Protein AF-A0A0Q7Q489-F1 (afdb_monomer_lite)

Structure (mmCIF, N/CA/C/O backbone):
data_AF-A0A0Q7Q489-F1
#
_entry.id   AF-A0A0Q7Q489-F1
#
loop_
_atom_site.group_PDB
_atom_site.id
_atom_site.type_symbol
_atom_site.label_atom_id
_atom_site.label_alt_id
_atom_site.label_comp_id
_atom_site.label_asym_id
_atom_site.label_entity_id
_atom_site.label_seq_id
_atom_site.pdbx_PDB_ins_code
_atom_site.Cartn_x
_atom_site.Cartn_y
_atom_site.Cartn_z
_atom_site.occupancy
_atom_site.B_iso_or_equiv
_atom_site.auth_seq_id
_atom_site.auth_comp_id
_atom_site.auth_asym_id
_atom_site.auth_atom_id
_atom_site.pdbx_PDB_model_num
ATOM 1 N N . MET A 1 1 ? 14.080 11.319 -19.106 1.00 48.31 1 MET A N 1
ATOM 2 C CA . MET A 1 1 ? 13.381 10.105 -19.575 1.00 48.31 1 MET A CA 1
ATOM 3 C C . MET A 1 1 ? 13.525 9.099 -18.453 1.00 48.31 1 MET A C 1
ATOM 5 O O . MET A 1 1 ? 14.651 8.687 -18.205 1.00 48.31 1 MET A O 1
ATOM 9 N N . SER A 1 2 ? 12.472 8.839 -17.677 1.00 61.06 2 SER A N 1
ATOM 10 C CA . SER A 1 2 ? 12.593 7.900 -16.563 1.00 61.06 2 SER A CA 1
ATOM 11 C C . SER A 1 2 ? 12.499 6.468 -17.054 1.00 61.06 2 SER A C 1
ATOM 13 O O . SER A 1 2 ? 11.741 6.135 -17.967 1.00 61.06 2 SER A O 1
ATOM 15 N N . TYR A 1 3 ? 13.355 5.634 -16.481 1.00 70.06 3 TYR A N 1
ATOM 16 C CA . TYR A 1 3 ? 13.352 4.205 -16.715 1.00 70.06 3 TYR A CA 1
ATOM 17 C C . TYR A 1 3 ? 12.172 3.592 -15.964 1.00 70.06 3 TYR A C 1
ATOM 19 O O . TYR A 1 3 ? 12.056 3.739 -14.748 1.00 70.06 3 TYR A O 1
ATOM 27 N N . ILE A 1 4 ? 11.310 2.886 -16.689 1.00 73.38 4 ILE A N 1
ATOM 28 C CA . ILE A 1 4 ? 10.275 2.046 -16.094 1.00 73.38 4 ILE A CA 1
ATOM 29 C C . ILE A 1 4 ? 10.663 0.596 -16.385 1.00 73.38 4 ILE A C 1
ATOM 31 O O . ILE A 1 4 ? 10.845 0.268 -17.560 1.00 73.38 4 ILE A O 1
ATOM 35 N N . PRO A 1 5 ? 10.763 -0.283 -15.369 1.00 83.44 5 PRO A N 1
ATOM 36 C CA . PRO A 1 5 ? 11.055 -1.690 -15.608 1.00 83.44 5 PRO A CA 1
ATOM 37 C C . PRO A 1 5 ? 10.024 -2.305 -16.565 1.00 83.44 5 PRO A C 1
ATOM 39 O O . PRO A 1 5 ? 8.817 -2.233 -16.312 1.00 83.44 5 PRO A O 1
ATOM 42 N N . GLU A 1 6 ? 10.505 -2.920 -17.649 1.00 84.69 6 GLU A N 1
ATOM 43 C CA . GLU A 1 6 ? 9.688 -3.452 -18.755 1.00 84.69 6 GLU A CA 1
ATOM 44 C C . GLU A 1 6 ? 8.563 -4.370 -18.259 1.00 84.69 6 GLU A C 1
ATOM 46 O O . GLU A 1 6 ? 7.418 -4.277 -18.698 1.00 84.69 6 GLU A O 1
ATOM 51 N N . HIS A 1 7 ? 8.873 -5.214 -17.276 1.00 90.94 7 HIS A N 1
ATOM 52 C CA . HIS A 1 7 ? 7.932 -6.171 -16.708 1.00 90.94 7 HIS A CA 1
ATOM 53 C C . HIS A 1 7 ? 6.992 -5.583 -15.643 1.00 90.94 7 HIS A C 1
ATOM 55 O O . HIS A 1 7 ? 5.954 -6.182 -15.379 1.00 90.94 7 HIS A O 1
ATOM 61 N N . LEU A 1 8 ? 7.305 -4.423 -15.053 1.00 91.94 8 LEU A N 1
ATOM 62 C CA . LEU A 1 8 ? 6.451 -3.767 -14.054 1.00 91.94 8 LEU A CA 1
ATOM 63 C C . LEU A 1 8 ? 5.342 -2.940 -14.713 1.00 91.94 8 LEU A C 1
ATOM 65 O O . LEU A 1 8 ? 4.193 -2.963 -14.270 1.00 91.94 8 LEU A O 1
ATOM 69 N N . ALA A 1 9 ? 5.685 -2.214 -15.780 1.00 90.75 9 ALA A N 1
ATOM 70 C CA . ALA A 1 9 ? 4.777 -1.309 -16.477 1.00 90.75 9 ALA A CA 1
ATOM 71 C C . ALA A 1 9 ? 3.410 -1.919 -16.851 1.00 90.75 9 ALA A C 1
ATOM 73 O O . ALA A 1 9 ? 2.402 -1.258 -16.587 1.00 90.75 9 ALA A O 1
ATOM 74 N N . PRO A 1 10 ? 3.332 -3.138 -17.429 1.00 95.19 10 PRO A N 1
ATOM 75 C CA . PRO A 1 10 ? 2.053 -3.743 -17.790 1.00 95.19 10 PRO A CA 1
ATOM 76 C C . PRO A 1 10 ? 1.298 -4.337 -16.593 1.00 95.19 10 PRO A C 1
ATOM 78 O O . PRO A 1 10 ? 0.091 -4.539 -16.695 1.00 95.19 10 PRO A O 1
ATOM 81 N N . LEU A 1 11 ? 1.969 -4.622 -15.469 1.00 97.19 11 LEU A N 1
ATOM 82 C CA . LEU A 1 11 ? 1.330 -5.242 -14.306 1.00 97.19 11 LEU A CA 1
ATOM 83 C C . LEU A 1 11 ? 0.435 -4.255 -13.558 1.00 97.19 11 LEU A C 1
ATOM 85 O O . LEU A 1 11 ? -0.701 -4.601 -13.261 1.00 97.19 11 LEU A O 1
ATOM 89 N N . VAL A 1 12 ? 0.910 -3.032 -13.296 1.00 97.25 12 VAL A N 1
ATOM 90 C CA . VAL A 1 12 ? 0.173 -2.035 -12.491 1.00 97.25 12 VAL A CA 1
ATOM 91 C C . VAL A 1 12 ? -1.253 -1.757 -13.000 1.00 97.25 12 VAL A C 1
ATOM 93 O O . VAL A 1 12 ? -2.182 -1.885 -12.206 1.00 97.25 12 VAL A O 1
ATOM 96 N N . PRO A 1 13 ? -1.489 -1.428 -14.288 1.00 97.12 13 PRO A N 1
ATOM 97 C CA . PRO A 1 13 ? -2.848 -1.190 -14.783 1.00 97.12 13 PRO A CA 1
ATOM 98 C C . PRO A 1 13 ? -3.710 -2.462 -14.862 1.00 97.12 13 PRO A C 1
ATOM 100 O O . PRO A 1 13 ? -4.920 -2.356 -15.029 1.00 97.12 13 PRO A O 1
ATOM 103 N N . ALA A 1 14 ? -3.111 -3.655 -14.763 1.00 97.44 14 ALA A N 1
ATOM 104 C CA . ALA A 1 14 ? -3.823 -4.931 -14.778 1.00 97.44 14 ALA A CA 1
ATOM 105 C C . ALA A 1 14 ? -4.244 -5.408 -13.375 1.00 97.44 14 ALA A C 1
ATOM 107 O O . ALA A 1 14 ? -4.902 -6.444 -13.253 1.00 97.44 14 ALA A O 1
ATOM 108 N N . ILE A 1 15 ? -3.870 -4.688 -12.310 1.00 98.12 15 ILE A N 1
ATOM 109 C CA . ILE A 1 15 ? -4.230 -5.066 -10.942 1.00 98.12 15 ILE A CA 1
ATOM 110 C C . ILE A 1 15 ? -5.740 -4.911 -10.753 1.00 98.12 15 ILE A C 1
ATOM 112 O O . ILE A 1 15 ? -6.305 -3.834 -10.919 1.00 98.12 15 ILE A O 1
ATOM 116 N N . THR A 1 16 ? -6.383 -5.998 -10.335 1.00 97.50 16 THR A N 1
ATOM 117 C CA . THR A 1 16 ? -7.716 -5.977 -9.728 1.00 97.50 16 THR A CA 1
ATOM 118 C C . THR A 1 16 ? -7.571 -6.396 -8.275 1.00 97.50 16 THR A C 1
ATOM 120 O O . THR A 1 16 ? -6.925 -7.402 -7.981 1.00 97.50 16 THR A O 1
ATOM 123 N N . TYR A 1 17 ? -8.161 -5.628 -7.366 1.00 97.31 17 TYR A N 1
ATOM 124 C CA . TYR A 1 17 ? -8.123 -5.916 -5.937 1.00 97.31 17 TYR A CA 1
ATOM 125 C C . TYR A 1 17 ? -9.447 -5.523 -5.268 1.00 97.31 17 TYR A C 1
ATOM 127 O O . TYR A 1 17 ? -10.475 -5.412 -5.938 1.00 97.31 17 TYR A O 1
ATOM 135 N N . LYS A 1 18 ? -9.442 -5.366 -3.941 1.00 96.31 18 LYS A N 1
ATOM 136 C CA . LYS A 1 18 ? -10.610 -4.999 -3.139 1.00 96.31 18 LYS A CA 1
ATOM 137 C C . LYS A 1 18 ? -11.302 -3.727 -3.671 1.00 96.31 18 LYS A C 1
ATOM 139 O O . LYS A 1 18 ? -10.631 -2.830 -4.185 1.00 96.31 18 LYS A O 1
ATOM 144 N N . PRO A 1 19 ? -12.634 -3.611 -3.520 1.00 96.25 19 PRO A N 1
ATOM 145 C CA . PRO A 1 19 ? -13.364 -2.403 -3.893 1.00 96.25 19 PRO A CA 1
ATOM 146 C C . PRO A 1 19 ? -12.780 -1.139 -3.248 1.00 96.25 19 PRO A C 1
ATOM 148 O O . PRO A 1 19 ? -12.409 -1.153 -2.077 1.00 96.25 19 PRO A O 1
ATOM 151 N N . GLY A 1 20 ? -12.721 -0.046 -4.012 1.00 95.31 20 GLY A N 1
ATOM 152 C CA . GLY A 1 20 ? -12.203 1.247 -3.547 1.00 95.31 20 GLY A CA 1
ATOM 153 C C . GLY A 1 20 ? -10.679 1.392 -3.605 1.00 95.31 20 GLY A C 1
ATOM 154 O O . GLY A 1 20 ? -10.181 2.502 -3.447 1.00 95.31 20 GLY A O 1
ATOM 155 N N . TRP A 1 21 ? -9.940 0.313 -3.878 1.00 98.00 21 TRP A N 1
ATOM 156 C CA . TRP A 1 21 ? -8.486 0.365 -4.006 1.00 98.00 21 TRP A CA 1
ATOM 157 C C . TRP A 1 21 ? -8.078 0.641 -5.447 1.00 98.00 21 TRP A C 1
ATOM 159 O O . TRP A 1 21 ? -8.576 0.007 -6.379 1.00 98.00 21 TRP A O 1
ATOM 169 N N . THR A 1 22 ? -7.156 1.582 -5.637 1.00 98.25 22 THR A N 1
ATOM 170 C CA . THR A 1 22 ? -6.626 1.929 -6.961 1.00 98.25 22 THR A CA 1
ATOM 171 C C . THR A 1 22 ? -5.103 1.920 -6.963 1.00 98.25 22 THR A C 1
ATOM 173 O O . THR A 1 22 ? -4.466 2.139 -5.933 1.00 98.25 22 THR A O 1
ATOM 176 N N . PHE A 1 23 ? -4.525 1.640 -8.132 1.00 98.44 23 PHE A N 1
ATOM 177 C CA . PHE A 1 23 ? -3.090 1.447 -8.314 1.00 98.44 23 PHE A CA 1
ATOM 178 C C . PHE A 1 23 ? -2.589 2.367 -9.418 1.00 98.44 23 PHE A C 1
ATOM 180 O O . PHE A 1 23 ? -3.193 2.462 -10.488 1.00 98.44 23 PHE A O 1
ATOM 187 N N . GLY A 1 24 ? -1.478 3.042 -9.158 1.00 97.12 24 GLY A N 1
ATOM 188 C CA . GLY A 1 24 ? -0.896 4.012 -10.067 1.00 97.12 24 GLY A CA 1
ATOM 189 C C . GLY A 1 24 ? 0.621 3.969 -10.055 1.00 97.12 24 GLY A C 1
ATOM 190 O O . GLY A 1 24 ? 1.253 3.324 -9.222 1.00 97.12 24 GLY A O 1
ATOM 191 N N . ARG A 1 25 ? 1.207 4.677 -11.015 1.00 95.25 25 ARG A N 1
ATOM 192 C CA . ARG A 1 25 ? 2.633 4.987 -11.022 1.00 95.25 25 ARG A CA 1
ATOM 193 C C . ARG A 1 25 ? 2.784 6.491 -11.004 1.00 95.25 25 ARG A C 1
ATOM 195 O O . ARG A 1 25 ? 2.043 7.183 -11.702 1.00 95.25 25 ARG A O 1
ATOM 202 N N . ARG A 1 26 ? 3.763 6.963 -10.253 1.00 93.25 26 ARG A N 1
ATOM 203 C CA . ARG A 1 26 ? 4.127 8.373 -10.163 1.00 93.25 26 ARG A CA 1
ATOM 204 C C . ARG A 1 26 ? 5.635 8.465 -10.229 1.00 93.25 26 ARG A C 1
ATOM 206 O O . ARG A 1 26 ? 6.314 7.648 -9.627 1.00 93.25 26 ARG A O 1
ATOM 213 N N . ASP A 1 27 ? 6.152 9.399 -10.999 1.00 92.50 27 ASP A N 1
ATOM 214 C CA . ASP A 1 27 ? 7.587 9.588 -11.146 1.00 92.50 27 ASP A CA 1
ATOM 215 C C . ASP A 1 27 ? 7.900 11.029 -10.786 1.00 92.50 27 ASP A C 1
ATOM 217 O O . ASP A 1 27 ? 7.623 11.949 -11.555 1.00 92.50 27 ASP A O 1
ATOM 221 N N . GLU A 1 28 ? 8.360 11.206 -9.555 1.00 88.69 28 GLU A N 1
ATOM 222 C CA . GLU A 1 28 ? 8.576 12.510 -8.948 1.00 88.69 28 GLU A CA 1
ATOM 223 C C . GLU A 1 28 ? 9.898 12.495 -8.196 1.00 88.69 28 GLU A C 1
ATOM 225 O O . GLU A 1 28 ? 10.233 11.533 -7.502 1.00 88.69 28 GLU A O 1
ATOM 230 N N . VAL A 1 29 ? 10.652 13.571 -8.380 1.00 88.75 29 VAL A N 1
ATOM 231 C CA . VAL A 1 29 ? 11.932 13.808 -7.726 1.00 88.75 29 VAL A CA 1
ATOM 232 C C . VAL A 1 29 ? 11.794 15.117 -6.966 1.00 88.75 29 VAL A C 1
ATOM 234 O O . VAL A 1 29 ? 11.423 16.139 -7.546 1.00 88.75 29 VAL A O 1
ATOM 237 N N . GLU A 1 30 ? 12.063 15.060 -5.672 1.00 87.00 30 GLU A N 1
ATOM 238 C CA . GLU A 1 30 ? 12.040 16.194 -4.762 1.00 87.00 30 GLU A CA 1
ATOM 239 C C . GLU A 1 30 ? 13.200 17.164 -5.062 1.00 87.00 30 GLU A C 1
ATOM 241 O O . GLU A 1 30 ? 14.195 16.782 -5.690 1.00 87.00 30 GLU A O 1
ATOM 246 N N . PRO A 1 31 ? 13.132 18.430 -4.604 1.00 91.69 31 PRO A N 1
ATOM 247 C CA . PRO A 1 31 ? 14.193 19.414 -4.839 1.00 91.69 31 PRO A CA 1
ATOM 248 C C . PRO A 1 31 ? 15.576 19.008 -4.311 1.00 91.69 31 PRO A C 1
ATOM 250 O O . PRO A 1 31 ? 16.587 19.499 -4.811 1.00 91.69 31 PRO A O 1
ATOM 253 N N . ASP A 1 32 ? 15.632 18.130 -3.307 1.00 89.81 32 ASP A N 1
ATOM 254 C CA . ASP A 1 32 ? 16.877 17.592 -2.747 1.00 89.81 32 ASP A CA 1
ATOM 255 C C . ASP A 1 32 ? 17.445 16.398 -3.543 1.00 89.81 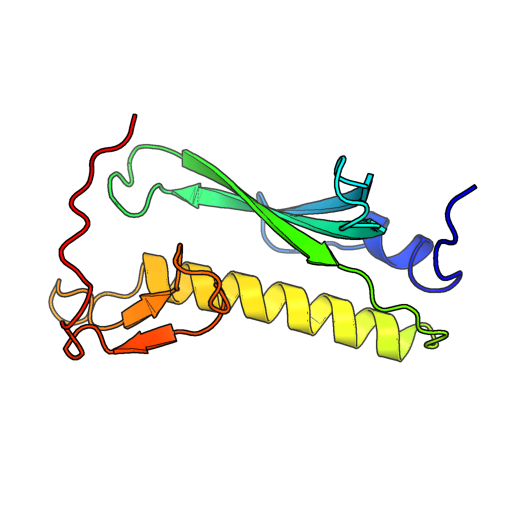32 ASP A C 1
ATOM 257 O O . ASP A 1 32 ? 18.503 15.868 -3.202 1.00 89.81 32 ASP A O 1
ATOM 261 N N . GLY A 1 33 ? 16.769 15.995 -4.623 1.00 85.81 33 GLY A N 1
ATOM 262 C CA . GLY A 1 33 ? 17.150 14.881 -5.484 1.00 85.81 33 GLY A CA 1
ATOM 263 C C . GLY A 1 33 ? 16.662 13.513 -5.006 1.00 85.81 33 GLY A C 1
ATOM 264 O O . GLY A 1 33 ? 16.943 12.516 -5.674 1.00 85.81 33 GLY A O 1
ATOM 265 N N . SER A 1 34 ? 15.940 13.436 -3.885 1.00 84.50 34 SER A N 1
ATOM 266 C CA . SER A 1 34 ? 15.288 12.202 -3.440 1.00 84.50 34 SER A CA 1
ATOM 267 C C . SER A 1 34 ? 14.037 11.897 -4.277 1.00 84.50 34 SER A C 1
ATOM 269 O O . SER A 1 34 ? 13.435 12.788 -4.867 1.00 84.50 34 SER A O 1
ATOM 271 N N . GLY A 1 35 ? 13.652 10.622 -4.383 1.00 87.44 35 GLY A N 1
ATOM 272 C CA . GLY A 1 35 ? 12.469 10.191 -5.138 1.00 87.44 35 GLY A CA 1
ATOM 273 C C . GLY A 1 35 ? 12.788 9.272 -6.319 1.00 87.44 35 GLY A C 1
ATOM 274 O O . GLY A 1 35 ? 13.768 8.527 -6.301 1.00 87.44 35 GLY A O 1
ATOM 275 N N . GLY A 1 36 ? 11.914 9.289 -7.324 1.00 92.00 36 GLY A N 1
ATOM 276 C CA . GLY A 1 36 ? 11.959 8.440 -8.511 1.00 92.00 36 GLY A CA 1
ATOM 277 C C . GLY A 1 36 ? 10.603 7.815 -8.840 1.00 92.00 36 GLY A C 1
ATOM 278 O O . GLY A 1 36 ? 9.543 8.299 -8.432 1.00 92.00 36 GLY A O 1
ATOM 279 N N . LEU A 1 37 ? 10.637 6.699 -9.570 1.00 94.44 37 LEU A N 1
ATOM 280 C CA . LEU A 1 37 ? 9.434 5.948 -9.909 1.00 94.44 37 LEU A CA 1
ATOM 281 C C . LEU A 1 37 ? 8.840 5.308 -8.649 1.00 94.44 37 LEU A C 1
ATOM 283 O O . LEU A 1 37 ? 9.502 4.538 -7.963 1.00 94.44 37 LEU A O 1
ATOM 287 N N . ASN A 1 38 ? 7.569 5.576 -8.390 1.00 96.00 38 ASN A N 1
ATOM 288 C CA . ASN A 1 38 ? 6.792 5.050 -7.281 1.00 96.00 38 ASN A CA 1
ATOM 289 C C . ASN A 1 38 ? 5.643 4.168 -7.782 1.00 96.00 38 ASN A C 1
ATOM 291 O O . ASN A 1 38 ? 5.035 4.440 -8.824 1.00 96.00 38 ASN A O 1
ATOM 295 N N . LEU A 1 39 ? 5.327 3.131 -7.006 1.00 97.44 39 LEU A N 1
ATOM 296 C CA . LEU A 1 39 ? 4.020 2.481 -6.997 1.00 97.44 39 LEU A CA 1
ATOM 297 C C . LEU A 1 39 ? 3.138 3.227 -5.993 1.00 97.44 39 LEU A C 1
ATOM 299 O O . LEU A 1 39 ? 3.431 3.216 -4.798 1.00 97.44 39 LEU A O 1
ATOM 303 N N . ASP A 1 40 ? 2.052 3.819 -6.476 1.00 97.56 40 ASP A N 1
ATOM 304 C CA . ASP A 1 40 ? 1.028 4.420 -5.626 1.00 97.56 40 ASP A CA 1
ATOM 305 C C . ASP A 1 40 ? -0.104 3.400 -5.428 1.00 97.56 40 ASP A C 1
ATOM 307 O O . ASP A 1 40 ? -0.709 2.935 -6.399 1.00 97.56 40 ASP A O 1
ATOM 311 N N . ILE A 1 41 ? -0.403 3.067 -4.173 1.00 98.38 41 ILE A N 1
ATOM 312 C CA . ILE A 1 41 ? -1.573 2.287 -3.758 1.00 98.38 41 ILE A CA 1
ATOM 313 C C . ILE A 1 41 ? -2.491 3.234 -2.993 1.00 98.38 41 ILE A C 1
ATOM 315 O O . ILE A 1 41 ? -2.090 3.805 -1.981 1.00 98.38 41 ILE A O 1
ATOM 319 N N . VAL A 1 42 ? -3.713 3.433 -3.479 1.00 98.12 42 VAL A N 1
ATOM 320 C CA . VAL A 1 42 ? -4.694 4.306 -2.827 1.00 98.12 42 VAL A CA 1
ATOM 321 C C . VAL A 1 42 ? -5.836 3.462 -2.291 1.00 98.12 42 VAL A C 1
ATOM 323 O O . VA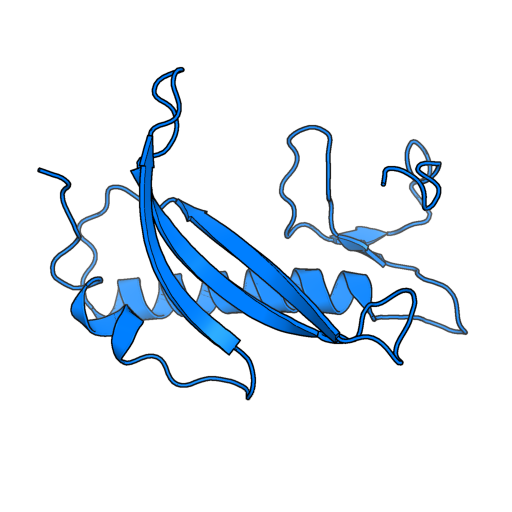L A 1 42 ? -6.560 2.863 -3.088 1.00 98.12 42 VAL A O 1
ATOM 326 N N . SER A 1 43 ? -6.006 3.436 -0.970 1.00 96.69 43 SER A N 1
ATOM 327 C CA . SER A 1 43 ? -7.155 2.830 -0.297 1.00 96.69 43 SER A CA 1
ATOM 328 C C . SER A 1 43 ? -8.281 3.862 -0.159 1.00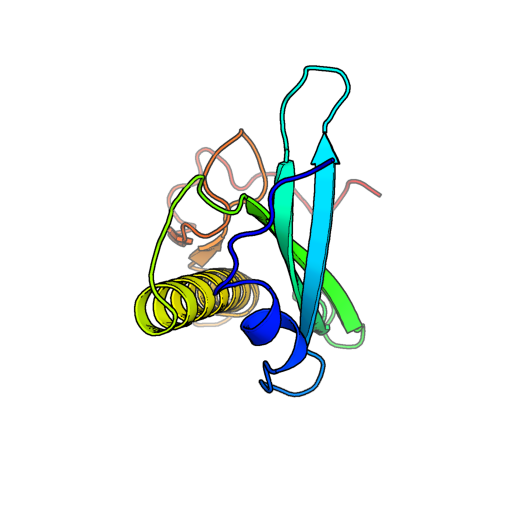 96.69 43 SER A C 1
ATOM 330 O O . SER A 1 43 ? -8.034 5.052 0.040 1.00 96.69 43 SER A O 1
ATOM 332 N N . ASP A 1 44 ? -9.531 3.419 -0.292 1.00 96.12 44 ASP A N 1
ATOM 333 C CA . ASP A 1 44 ? -10.718 4.178 0.116 1.00 96.12 44 ASP A CA 1
ATOM 334 C C . ASP A 1 44 ? -11.362 3.432 1.287 1.00 96.12 44 ASP A C 1
ATOM 336 O O . ASP A 1 44 ? -11.946 2.353 1.121 1.00 96.12 44 ASP A O 1
ATOM 340 N N . THR A 1 45 ? -11.204 3.984 2.483 1.00 93.56 45 THR A N 1
ATOM 341 C CA . THR A 1 45 ? -11.481 3.316 3.758 1.00 93.56 45 THR A CA 1
ATOM 342 C C . THR A 1 45 ? -12.245 4.262 4.695 1.00 93.56 45 THR A C 1
ATOM 344 O O . THR A 1 45 ? -12.177 5.483 4.514 1.00 93.56 45 THR A O 1
ATOM 347 N N . PRO A 1 46 ? -13.041 3.759 5.659 1.00 94.94 46 PRO A N 1
ATOM 348 C CA . PRO A 1 46 ? -13.577 4.606 6.722 1.00 94.94 46 PRO A CA 1
ATOM 349 C C . PRO A 1 46 ? -12.458 5.331 7.480 1.00 94.94 46 PRO A C 1
ATOM 351 O O . PRO A 1 46 ? -11.350 4.829 7.590 1.00 94.94 46 PRO A O 1
ATOM 354 N N . ASP A 1 47 ? -12.731 6.501 8.036 1.00 92.25 47 ASP A N 1
ATOM 355 C CA . ASP A 1 47 ? -11.797 7.153 8.952 1.00 92.25 47 ASP A CA 1
ATOM 356 C C . ASP A 1 47 ? -11.778 6.378 10.286 1.00 92.25 47 ASP A C 1
ATOM 358 O O . ASP A 1 47 ? -12.828 6.156 10.896 1.00 92.25 47 ASP A O 1
ATOM 362 N N . SER A 1 48 ? -10.596 5.940 10.740 1.00 90.69 48 SER A N 1
ATOM 363 C CA . SER A 1 48 ? -10.432 5.120 11.954 1.00 90.69 48 SER A CA 1
ATOM 364 C C . SER A 1 48 ? -10.814 5.855 13.250 1.00 90.69 48 SER A C 1
ATOM 366 O O . SER A 1 48 ? -10.998 5.210 14.289 1.00 90.69 48 SER A O 1
ATOM 368 N N . PHE A 1 49 ? -10.984 7.183 13.189 1.00 87.38 49 PHE A N 1
ATOM 369 C CA . PHE A 1 49 ? -11.506 8.024 14.269 1.00 87.38 49 PHE A CA 1
ATOM 370 C C . PHE A 1 49 ? -12.977 8.421 14.074 1.00 87.38 49 PHE A C 1
ATOM 372 O O . PHE A 1 49 ? -13.645 8.770 15.048 1.00 87.38 49 PHE A O 1
ATOM 379 N N . ASN A 1 50 ? -13.496 8.373 12.843 1.00 91.69 50 ASN A N 1
ATOM 380 C CA . ASN A 1 50 ? -14.881 8.716 12.518 1.00 91.69 50 ASN A CA 1
ATOM 381 C C . ASN A 1 50 ? -15.431 7.847 11.373 1.00 91.69 50 ASN A C 1
ATOM 383 O O . ASN A 1 50 ? -15.390 8.226 10.204 1.00 91.69 50 ASN A O 1
ATOM 387 N N . PHE A 1 51 ? -16.025 6.706 11.721 1.00 91.88 51 PHE A N 1
ATOM 388 C CA . PHE A 1 51 ? -16.496 5.709 10.752 1.00 91.88 51 PHE A CA 1
ATOM 389 C C . PHE A 1 51 ? -17.601 6.188 9.794 1.00 91.88 51 PHE A C 1
ATOM 391 O O . PHE A 1 51 ? -17.812 5.549 8.763 1.00 91.88 51 PHE A O 1
ATOM 398 N N . ASP A 1 52 ? -18.271 7.309 10.084 1.00 95.44 52 ASP A N 1
ATOM 399 C CA . ASP A 1 52 ? -19.266 7.908 9.182 1.00 95.44 52 ASP A CA 1
ATOM 400 C C . ASP A 1 52 ? -18.617 8.664 8.009 1.00 95.44 52 ASP A C 1
ATOM 402 O O . ASP A 1 52 ? -19.278 9.020 7.029 1.00 95.44 52 ASP A O 1
ATOM 406 N N . ARG A 1 53 ? -17.305 8.907 8.081 1.00 95.06 53 ARG A N 1
ATOM 407 C CA . ARG A 1 53 ? -16.513 9.555 7.038 1.00 95.06 53 ARG A CA 1
ATOM 408 C C . ARG A 1 53 ? -15.671 8.521 6.294 1.00 95.06 53 ARG A C 1
ATOM 410 O O . ARG A 1 53 ? -15.067 7.645 6.900 1.00 95.06 53 ARG A O 1
ATOM 417 N N . ARG A 1 54 ? -15.568 8.670 4.970 1.00 95.31 54 ARG A N 1
ATOM 418 C CA . ARG A 1 54 ? -14.577 7.959 4.146 1.00 95.31 54 ARG A CA 1
ATOM 419 C C . ARG A 1 54 ? -13.396 8.860 3.822 1.00 95.31 54 ARG A C 1
ATOM 421 O O . ARG A 1 54 ? -13.574 10.054 3.562 1.00 95.31 54 ARG A O 1
ATOM 428 N N . ILE A 1 55 ? -12.207 8.278 3.806 1.00 95.56 55 ILE A N 1
ATOM 429 C CA . ILE A 1 55 ? -10.958 8.939 3.445 1.00 95.56 55 ILE A CA 1
ATOM 430 C C . ILE A 1 55 ? -10.239 8.135 2.366 1.00 95.56 55 ILE A C 1
ATOM 432 O O . ILE A 1 55 ? -10.387 6.918 2.266 1.00 95.56 55 ILE A O 1
ATOM 436 N N . ARG A 1 56 ? -9.451 8.841 1.551 1.00 96.31 56 ARG A N 1
ATOM 437 C CA . ARG A 1 56 ? -8.523 8.222 0.607 1.00 96.31 56 ARG A CA 1
ATOM 438 C C . ARG A 1 56 ? -7.107 8.386 1.126 1.00 96.31 56 ARG A C 1
ATOM 440 O O . ARG A 1 56 ? -6.654 9.521 1.271 1.00 96.31 56 ARG A O 1
ATOM 447 N N . VAL A 1 57 ? -6.425 7.274 1.368 1.00 95.19 57 VAL A N 1
ATOM 448 C CA . VAL A 1 57 ? -5.042 7.261 1.853 1.00 95.19 57 VAL A CA 1
ATOM 449 C C . VAL A 1 57 ? -4.149 6.774 0.724 1.00 95.19 57 VAL A C 1
ATOM 451 O O . VAL A 1 57 ? -4.428 5.756 0.096 1.00 95.19 57 VAL A O 1
ATOM 454 N N . ARG A 1 58 ? -3.100 7.539 0.409 1.00 96.25 58 ARG A N 1
ATOM 455 C CA . ARG A 1 58 ? -2.120 7.179 -0.619 1.00 96.25 58 ARG A CA 1
ATOM 456 C C . ARG A 1 58 ? -0.861 6.647 0.046 1.00 96.25 58 ARG A C 1
ATOM 458 O O . ARG A 1 58 ? -0.172 7.385 0.742 1.00 96.25 58 ARG A O 1
ATOM 465 N N . HIS A 1 59 ? -0.513 5.418 -0.291 1.00 96.12 59 HIS A N 1
ATOM 466 C CA . HIS A 1 59 ? 0.738 4.770 0.065 1.00 96.12 59 HIS A CA 1
ATOM 467 C C . HIS A 1 59 ? 1.651 4.765 -1.159 1.00 96.12 59 HIS A C 1
ATOM 469 O O . HIS A 1 59 ? 1.301 4.195 -2.191 1.00 96.12 59 HIS A O 1
ATOM 475 N N . SER A 1 60 ? 2.790 5.452 -1.070 1.00 95.06 60 SER A N 1
ATOM 476 C CA . SER A 1 60 ? 3.782 5.514 -2.152 1.00 95.06 60 SER A CA 1
ATOM 477 C C . SER A 1 60 ? 4.976 4.635 -1.802 1.00 95.06 60 SER A C 1
ATOM 479 O O . SER A 1 60 ? 5.529 4.752 -0.710 1.00 95.06 60 SER A O 1
ATOM 481 N N . PHE A 1 61 ? 5.375 3.769 -2.728 1.00 95.56 61 PHE A N 1
ATOM 482 C CA . PHE A 1 61 ? 6.535 2.900 -2.572 1.00 95.56 61 PHE A CA 1
ATOM 483 C C . PHE A 1 61 ? 7.519 3.130 -3.703 1.00 95.56 61 PHE A C 1
ATOM 485 O O . PHE A 1 61 ? 7.177 2.917 -4.869 1.00 95.56 61 PHE A O 1
ATOM 492 N N . LEU A 1 62 ? 8.755 3.488 -3.358 1.00 94.56 62 LEU A N 1
ATOM 493 C CA . LEU A 1 62 ? 9.817 3.636 -4.341 1.00 94.56 62 LEU A CA 1
ATOM 494 C C . LEU A 1 62 ? 10.058 2.294 -5.044 1.00 94.56 62 LEU A C 1
ATOM 496 O O . LEU A 1 62 ? 10.289 1.262 -4.407 1.00 94.56 62 LEU A O 1
ATOM 500 N N . VAL A 1 63 ? 9.989 2.306 -6.371 1.00 95.38 63 VAL A N 1
ATOM 501 C CA . VAL A 1 63 ? 10.273 1.137 -7.195 1.00 95.38 63 VAL A CA 1
ATOM 502 C C . VAL A 1 63 ? 11.781 0.885 -7.145 1.00 95.38 63 VAL A C 1
ATOM 504 O O . VAL A 1 63 ? 12.556 1.776 -7.501 1.00 95.38 63 VAL A O 1
ATOM 507 N N . PRO A 1 64 ? 12.233 -0.310 -6.721 1.00 93.06 64 PRO A N 1
ATOM 508 C CA . PRO A 1 64 ? 13.657 -0.591 -6.631 1.00 93.06 64 PRO A CA 1
ATOM 509 C C . PRO A 1 64 ? 14.305 -0.550 -8.025 1.00 93.06 64 PRO A C 1
ATOM 511 O O . PRO A 1 64 ? 13.679 -0.983 -9.001 1.00 93.06 64 PRO A O 1
ATOM 514 N N . PRO A 1 65 ? 15.570 -0.099 -8.142 1.00 89.25 65 PRO A N 1
ATOM 515 C CA . PRO A 1 65 ? 16.318 -0.130 -9.396 1.00 89.25 65 PRO A CA 1
ATOM 516 C C . PRO A 1 65 ? 16.737 -1.573 -9.720 1.00 89.25 65 PRO A C 1
ATOM 518 O O . PRO A 1 65 ? 17.888 -1.969 -9.555 1.00 89.25 65 PRO A O 1
ATOM 521 N N . ALA A 1 66 ? 15.770 -2.382 -10.145 1.00 89.56 66 ALA A N 1
ATOM 522 C CA . ALA A 1 66 ? 15.925 -3.807 -10.390 1.00 89.56 66 ALA A CA 1
ATOM 523 C C . ALA A 1 66 ? 15.459 -4.195 -11.799 1.00 89.56 66 ALA A C 1
ATOM 525 O O . ALA A 1 66 ? 14.591 -3.561 -12.399 1.00 89.56 66 ALA A O 1
ATOM 526 N N . SER A 1 67 ? 16.030 -5.285 -12.312 1.00 87.69 67 SER A N 1
ATOM 527 C CA . SER A 1 67 ? 15.637 -5.915 -13.581 1.00 87.69 67 SER A CA 1
ATOM 528 C C . SER A 1 67 ? 14.975 -7.264 -13.317 1.00 87.69 67 SER A C 1
ATOM 530 O O . SER A 1 67 ? 15.406 -8.303 -13.811 1.00 87.69 67 SER A O 1
ATOM 532 N N . TYR A 1 68 ? 13.961 -7.263 -12.453 1.00 93.25 68 TYR A N 1
ATOM 533 C CA . TYR A 1 68 ? 13.209 -8.470 -12.139 1.00 93.25 68 TYR A CA 1
ATOM 534 C C . TYR A 1 68 ? 12.350 -8.920 -13.319 1.00 93.25 68 TYR A C 1
ATOM 536 O O . TYR A 1 68 ? 11.871 -8.102 -14.107 1.00 93.25 68 TYR A O 1
ATOM 544 N N . ASN A 1 69 ? 12.126 -10.230 -13.410 1.00 94.50 69 ASN A N 1
ATOM 545 C CA . ASN A 1 69 ? 11.140 -10.785 -14.326 1.00 94.50 69 ASN A CA 1
ATOM 546 C C . ASN A 1 69 ? 9.709 -10.455 -13.855 1.00 94.50 69 ASN A C 1
ATOM 548 O O . ASN A 1 69 ? 9.491 -9.916 -12.765 1.00 94.50 69 ASN A O 1
ATOM 552 N N . ARG A 1 70 ? 8.720 -10.802 -14.683 1.00 95.88 70 ARG A N 1
ATOM 553 C CA . ARG A 1 70 ? 7.294 -10.586 -14.395 1.00 95.88 70 ARG A CA 1
ATOM 554 C C . ARG A 1 70 ? 6.867 -11.116 -13.022 1.00 95.88 70 ARG A C 1
ATOM 556 O O . ARG A 1 70 ? 6.191 -10.402 -12.288 1.00 95.88 70 ARG A O 1
ATOM 563 N N . ASP A 1 71 ? 7.221 -12.352 -12.688 1.00 97.06 71 ASP A N 1
ATOM 564 C CA . ASP A 1 71 ? 6.677 -13.023 -11.503 1.00 97.06 71 ASP A CA 1
ATOM 565 C C . ASP A 1 71 ? 7.255 -12.452 -10.209 1.00 97.06 71 ASP A C 1
ATOM 567 O O . ASP A 1 71 ? 6.531 -12.269 -9.233 1.00 97.06 71 ASP A O 1
ATOM 571 N N . VAL A 1 72 ? 8.532 -12.069 -10.225 1.00 97.44 72 VAL A N 1
ATOM 572 C CA . VAL A 1 72 ? 9.162 -11.378 -9.097 1.00 97.44 72 VAL A CA 1
ATOM 573 C C . VAL A 1 72 ? 8.582 -9.968 -8.925 1.00 97.44 72 VAL A C 1
ATOM 575 O O . VAL A 1 72 ? 8.348 -9.548 -7.794 1.00 97.44 72 VAL A O 1
ATOM 578 N N . TRP A 1 73 ? 8.257 -9.249 -10.008 1.00 97.38 73 TRP A N 1
ATOM 579 C CA . TRP A 1 73 ? 7.531 -7.975 -9.894 1.00 97.38 73 TRP A CA 1
ATOM 580 C C . TRP A 1 73 ? 6.115 -8.140 -9.345 1.00 97.38 73 TRP A C 1
ATOM 582 O O . TRP A 1 73 ? 5.689 -7.337 -8.518 1.00 97.38 73 TRP A O 1
ATOM 592 N N . ALA A 1 74 ? 5.391 -9.175 -9.772 1.00 97.94 74 ALA A N 1
ATOM 593 C CA . ALA A 1 74 ? 4.067 -9.474 -9.238 1.00 97.94 74 ALA A CA 1
ATOM 594 C C . ALA A 1 74 ? 4.128 -9.791 -7.733 1.00 97.94 74 ALA A C 1
ATOM 596 O O . ALA A 1 74 ? 3.312 -9.275 -6.971 1.00 97.94 74 ALA A O 1
ATOM 597 N N . ALA A 1 75 ? 5.127 -10.568 -7.298 1.00 98.25 75 ALA A N 1
ATOM 598 C CA . ALA A 1 75 ? 5.377 -10.831 -5.883 1.00 98.25 75 ALA A CA 1
ATOM 599 C C . ALA A 1 75 ? 5.713 -9.543 -5.113 1.00 98.25 75 ALA A C 1
ATOM 601 O O . ALA A 1 75 ? 5.138 -9.294 -4.058 1.00 98.25 75 ALA A O 1
ATOM 602 N N . TRP A 1 76 ? 6.563 -8.678 -5.677 1.00 98.00 76 TRP A N 1
ATOM 603 C CA . TRP A 1 76 ? 6.890 -7.390 -5.065 1.00 98.00 76 TRP A CA 1
ATOM 604 C C . TRP A 1 76 ? 5.651 -6.501 -4.890 1.00 98.00 76 TRP A C 1
ATOM 606 O O . TRP A 1 76 ? 5.461 -5.960 -3.805 1.00 98.00 76 TRP A O 1
ATOM 616 N N . ILE A 1 77 ? 4.782 -6.382 -5.904 1.00 98.31 77 ILE A N 1
ATOM 617 C CA . ILE A 1 77 ? 3.504 -5.647 -5.797 1.00 98.31 77 ILE A CA 1
ATOM 618 C C . ILE A 1 77 ? 2.637 -6.246 -4.685 1.00 98.31 77 ILE A C 1
ATOM 620 O O . ILE A 1 77 ? 2.081 -5.507 -3.875 1.00 98.31 77 ILE A O 1
ATOM 624 N N . PHE A 1 78 ? 2.522 -7.575 -4.639 1.00 98.56 78 PHE A N 1
ATOM 625 C CA . PHE A 1 78 ? 1.734 -8.264 -3.621 1.00 98.56 78 PHE A CA 1
ATOM 626 C C . PHE A 1 78 ? 2.248 -7.978 -2.204 1.00 98.56 78 PHE A C 1
ATOM 628 O O . PHE A 1 78 ? 1.447 -7.707 -1.310 1.00 98.56 78 PHE A O 1
ATOM 635 N N . ASP A 1 79 ? 3.567 -7.953 -2.004 1.00 98.56 79 ASP A N 1
ATOM 636 C CA . ASP A 1 79 ? 4.154 -7.560 -0.722 1.00 98.56 79 ASP A CA 1
ATOM 637 C C . ASP A 1 79 ? 3.802 -6.111 -0.354 1.00 98.56 79 ASP A C 1
ATOM 639 O O . ASP A 1 79 ? 3.421 -5.862 0.784 1.00 98.56 79 ASP A O 1
ATOM 643 N N . ARG A 1 80 ? 3.840 -5.166 -1.306 1.00 98.25 80 ARG A N 1
ATOM 644 C CA . ARG A 1 80 ? 3.438 -3.767 -1.048 1.00 98.25 80 ARG A CA 1
ATOM 645 C C . ARG A 1 80 ? 1.963 -3.648 -0.668 1.00 98.25 80 ARG A C 1
ATOM 647 O O . ARG A 1 80 ? 1.622 -2.865 0.211 1.00 98.25 80 ARG A O 1
ATOM 654 N N . ILE A 1 81 ? 1.086 -4.448 -1.276 1.00 98.44 81 ILE A N 1
ATOM 655 C CA . ILE A 1 81 ? -0.325 -4.533 -0.866 1.00 98.44 81 ILE A CA 1
ATOM 656 C C . ILE A 1 81 ? -0.433 -5.052 0.572 1.00 98.44 81 ILE A C 1
ATOM 658 O O . ILE A 1 81 ? -1.176 -4.481 1.367 1.00 98.44 81 ILE A O 1
ATOM 662 N N . ARG A 1 82 ? 0.323 -6.100 0.931 1.00 98.25 82 ARG A N 1
ATOM 663 C CA . ARG A 1 82 ? 0.343 -6.633 2.303 1.00 98.25 82 ARG A CA 1
ATOM 664 C C . ARG A 1 82 ? 0.830 -5.592 3.311 1.00 98.25 82 ARG A C 1
ATOM 666 O O . ARG A 1 82 ? 0.287 -5.535 4.412 1.00 98.25 82 ARG A O 1
ATOM 673 N N . ASP A 1 83 ? 1.820 -4.785 2.947 1.00 97.75 83 ASP A N 1
ATOM 674 C CA . ASP A 1 83 ? 2.322 -3.709 3.801 1.00 97.75 83 ASP A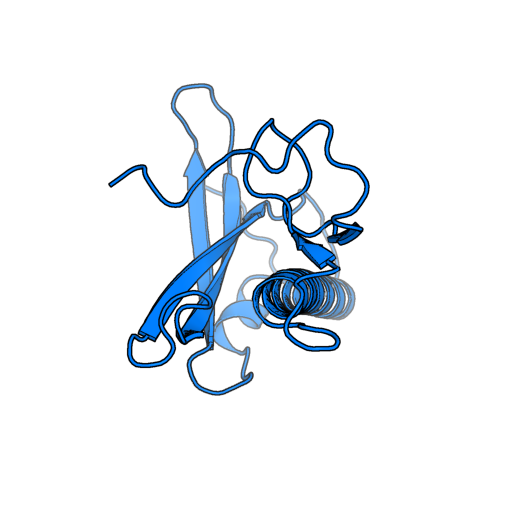 CA 1
ATOM 675 C C . ASP A 1 83 ? 1.193 -2.706 4.110 1.00 97.75 83 ASP A C 1
ATOM 677 O O . ASP A 1 83 ? 0.922 -2.428 5.279 1.00 97.75 83 ASP A O 1
ATOM 681 N N . VAL A 1 84 ? 0.444 -2.255 3.093 1.00 97.38 84 VAL A N 1
ATOM 682 C CA . VAL A 1 84 ? -0.720 -1.367 3.292 1.00 97.38 84 VAL A CA 1
ATOM 683 C C . VAL A 1 84 ? -1.804 -2.033 4.141 1.00 97.38 84 VAL A C 1
ATOM 685 O O . VAL A 1 84 ? -2.295 -1.432 5.088 1.00 97.38 84 VAL A O 1
ATOM 688 N N . GLU A 1 85 ? -2.154 -3.290 3.873 1.00 97.19 85 GLU A N 1
ATOM 689 C CA . GLU A 1 85 ? -3.131 -4.024 4.695 1.00 97.19 85 GLU A CA 1
ATOM 690 C C . GLU A 1 85 ? -2.695 -4.124 6.164 1.00 97.19 85 GLU A C 1
ATOM 692 O O . GLU A 1 85 ? -3.520 -4.023 7.069 1.00 97.19 85 GLU A O 1
ATOM 697 N N . THR A 1 86 ? -1.394 -4.284 6.414 1.00 95.62 86 THR A N 1
ATOM 698 C CA . THR A 1 86 ? -0.828 -4.323 7.768 1.00 95.62 86 THR A CA 1
ATOM 699 C C . THR A 1 86 ? -0.954 -2.964 8.460 1.00 95.62 86 THR A C 1
ATOM 701 O O . THR A 1 86 ? -1.329 -2.905 9.633 1.00 95.62 86 THR A O 1
ATOM 704 N N . HIS A 1 87 ? -0.711 -1.875 7.728 1.00 94.81 87 HIS A N 1
ATOM 705 C CA . HIS A 1 87 ? -0.923 -0.514 8.220 1.00 94.81 87 HIS A CA 1
ATOM 706 C C . HIS A 1 87 ? -2.388 -0.275 8.607 1.00 94.81 87 HIS A C 1
ATOM 708 O O . HIS A 1 87 ? -2.675 0.131 9.732 1.00 94.81 87 HIS A O 1
ATOM 714 N N . GLU A 1 88 ? -3.318 -0.597 7.707 1.00 94.38 88 GLU A N 1
ATOM 715 C CA . GLU A 1 88 ? -4.760 -0.440 7.927 1.00 94.38 88 GLU A CA 1
ATOM 716 C C . GLU A 1 88 ? -5.243 -1.319 9.093 1.00 94.38 88 GLU A C 1
ATOM 718 O O . GLU A 1 88 ? -6.004 -0.872 9.950 1.00 94.38 88 GLU A O 1
ATOM 723 N N . ALA A 1 89 ? -4.745 -2.553 9.218 1.00 94.31 89 ALA A N 1
ATOM 724 C CA . ALA A 1 89 ? -5.031 -3.387 10.383 1.00 94.31 89 ALA A CA 1
ATOM 725 C C . ALA A 1 89 ? -4.605 -2.695 11.690 1.00 94.31 89 ALA A C 1
ATOM 727 O O . ALA A 1 89 ? -5.366 -2.695 12.657 1.00 94.31 89 ALA A O 1
ATOM 728 N N . GLY A 1 90 ? -3.438 -2.044 11.704 1.00 92.62 90 GLY A N 1
ATOM 729 C CA . GLY A 1 90 ? -2.982 -1.220 12.823 1.00 92.62 90 GLY A CA 1
ATOM 730 C C . GLY A 1 90 ? -3.865 0.005 13.091 1.00 92.62 90 GLY A C 1
ATOM 731 O O . GLY A 1 90 ? -3.939 0.464 14.231 1.00 92.62 90 GLY A O 1
ATOM 732 N N . GLU A 1 91 ? -4.550 0.545 12.081 1.00 91.12 91 GLU A N 1
ATOM 733 C CA . GLU A 1 91 ? -5.523 1.632 12.243 1.00 91.12 91 GLU A CA 1
ATOM 734 C C . GLU A 1 91 ? -6.825 1.180 12.897 1.00 91.12 91 GLU A C 1
ATOM 736 O O . GLU A 1 91 ? -7.316 1.848 13.813 1.00 91.12 91 GLU A O 1
ATOM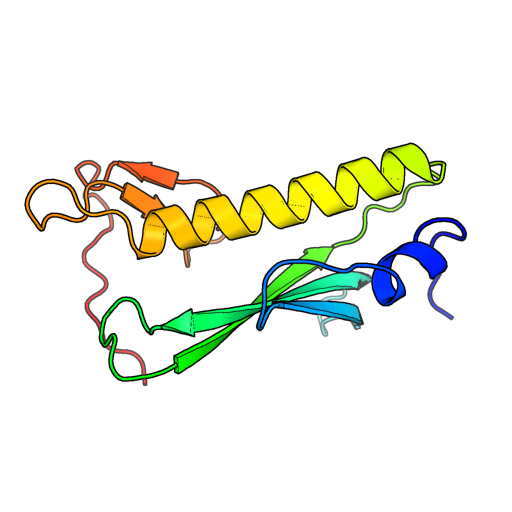 741 N N . PHE A 1 92 ? -7.362 0.027 12.496 1.00 93.06 92 PHE A N 1
ATOM 742 C CA . PHE A 1 92 ? -8.705 -0.406 12.897 1.00 93.06 92 PHE A CA 1
ATOM 743 C C . PHE A 1 92 ? -8.750 -1.422 14.033 1.00 93.06 92 PHE A C 1
ATOM 745 O O . PHE A 1 92 ? -9.761 -1.497 14.731 1.00 93.06 92 PHE A O 1
ATOM 752 N N . PHE A 1 93 ? -7.698 -2.214 14.240 1.00 93.31 93 PHE A N 1
ATOM 753 C CA . PHE A 1 93 ? -7.734 -3.284 15.230 1.00 93.31 93 PHE A CA 1
ATOM 754 C C . PHE A 1 93 ? -7.878 -2.720 16.649 1.00 93.31 93 PHE A C 1
ATOM 756 O O . PHE A 1 93 ? -7.132 -1.832 17.078 1.00 93.31 93 PHE A O 1
ATOM 763 N N . ARG A 1 94 ? -8.864 -3.238 17.385 1.00 90.06 94 ARG A N 1
ATOM 764 C CA . ARG A 1 94 ? -9.114 -2.908 18.789 1.00 90.06 94 ARG A CA 1
ATOM 765 C C . ARG A 1 94 ? -9.365 -4.194 19.565 1.00 90.06 94 ARG A C 1
ATOM 767 O O . ARG A 1 94 ? -10.215 -4.988 19.164 1.00 90.06 94 ARG A O 1
ATOM 774 N N . LEU A 1 95 ? -8.692 -4.358 20.698 1.00 88.50 95 LEU A N 1
ATOM 775 C CA . LEU A 1 95 ? -8.971 -5.421 21.659 1.00 88.50 95 LEU A CA 1
ATOM 776 C C . LEU A 1 95 ? -9.643 -4.796 22.883 1.00 88.50 95 LEU A C 1
ATOM 778 O O . LEU A 1 95 ? -9.120 -3.862 23.478 1.00 88.50 95 LEU A O 1
ATOM 782 N N . HIS A 1 96 ? -10.861 -5.241 23.205 1.00 90.31 96 HIS A N 1
ATOM 783 C CA . HIS A 1 96 ? -11.686 -4.654 24.275 1.00 90.31 96 HIS A CA 1
ATOM 784 C C . HIS A 1 96 ? -11.861 -3.123 24.173 1.00 90.31 96 HIS A C 1
ATOM 786 O O . HIS A 1 96 ? -11.890 -2.416 25.176 1.00 90.31 96 HIS A O 1
ATOM 792 N N . GLY A 1 97 ? -11.972 -2.604 22.945 1.00 86.69 97 GLY A N 1
ATOM 793 C CA . GLY A 1 97 ? -12.095 -1.166 22.675 1.00 86.69 97 GLY A CA 1
ATOM 794 C C . GLY A 1 97 ? -10.777 -0.388 22.753 1.00 86.69 97 GLY A C 1
ATOM 795 O O . GLY A 1 97 ? -10.753 0.794 22.420 1.00 86.69 97 GLY A O 1
ATOM 796 N N . VAL A 1 98 ? -9.674 -1.038 23.128 1.00 85.88 98 VAL A N 1
ATOM 797 C CA . VAL A 1 98 ? -8.344 -0.432 23.218 1.00 85.88 98 VAL A CA 1
ATOM 798 C C . VAL A 1 98 ? -7.564 -0.684 21.935 1.00 85.88 98 VAL A C 1
ATOM 800 O O . VAL A 1 98 ? -7.578 -1.779 21.371 1.00 85.88 98 VAL A O 1
ATOM 803 N N . ARG A 1 99 ? -6.860 0.346 21.465 1.00 87.56 99 ARG A N 1
ATOM 804 C CA . ARG A 1 99 ? -5.878 0.222 20.389 1.00 87.56 99 ARG A CA 1
ATOM 805 C C . ARG A 1 99 ? -4.578 -0.318 20.979 1.00 87.56 99 ARG A C 1
ATOM 807 O O . ARG A 1 99 ? -3.797 0.446 21.529 1.00 87.56 99 ARG A O 1
ATOM 814 N N . GLU A 1 100 ? -4.379 -1.630 20.897 1.00 88.50 100 GLU A N 1
ATOM 815 C CA . GLU A 1 100 ? -3.142 -2.284 21.355 1.00 88.50 100 GLU A CA 1
ATOM 816 C C . GLU A 1 100 ? -2.011 -2.187 20.340 1.00 88.50 100 GLU A C 1
ATOM 818 O O . GLU A 1 100 ? -0.851 -2.307 20.713 1.00 88.50 100 GLU A O 1
ATOM 823 N N . PHE A 1 101 ? -2.335 -1.948 19.070 1.00 90.62 101 PHE A N 1
ATOM 824 C CA . PHE A 1 101 ? -1.364 -1.859 17.993 1.00 90.62 101 PHE A CA 1
ATOM 825 C C . PHE A 1 101 ? -1.565 -0.586 17.174 1.00 90.62 101 PHE A C 1
ATOM 827 O O . PHE A 1 101 ? -2.700 -0.161 16.952 1.00 90.62 101 PHE A O 1
ATOM 834 N N . ALA A 1 102 ? -0.472 0.022 16.720 1.00 89.88 102 ALA A N 1
ATOM 835 C CA . ALA A 1 102 ? -0.509 1.176 15.826 1.00 89.88 102 ALA A CA 1
ATOM 836 C C . ALA A 1 102 ? 0.588 1.072 14.753 1.00 89.88 102 ALA A C 1
ATOM 838 O O . ALA A 1 102 ? 1.682 0.582 15.059 1.00 89.88 102 ALA A O 1
ATOM 839 N N . PRO A 1 103 ? 0.314 1.505 13.509 1.00 90.44 103 PRO A N 1
ATOM 840 C CA . PRO A 1 103 ? 1.355 1.737 12.531 1.00 90.44 103 PRO A CA 1
ATOM 841 C C . PRO A 1 103 ? 2.142 2.992 12.913 1.00 90.44 103 PRO A C 1
ATOM 843 O O . PRO A 1 103 ? 1.773 3.741 13.824 1.00 90.44 103 PRO A O 1
ATOM 846 N N . HIS A 1 104 ? 3.231 3.229 12.195 1.00 87.12 104 HIS A N 1
ATOM 847 C CA . HIS A 1 104 ? 4.018 4.439 12.366 1.00 87.12 104 HIS A CA 1
ATOM 848 C C . HIS A 1 104 ? 3.597 5.525 11.365 1.00 87.12 104 HIS A C 1
ATOM 850 O O . HIS A 1 104 ? 3.270 5.232 10.216 1.00 87.12 104 HIS A O 1
ATOM 856 N N . HIS A 1 105 ? 3.595 6.789 11.792 1.00 80.69 105 HIS A N 1
ATOM 857 C CA . HIS A 1 105 ? 3.206 7.945 10.967 1.00 80.69 105 HIS A CA 1
ATOM 858 C C . HIS A 1 105 ? 4.240 9.081 10.954 1.00 80.69 105 HIS A C 1
ATOM 860 O O . HIS A 1 105 ? 3.991 10.121 10.351 1.00 80.69 105 HIS A O 1
ATOM 866 N N . GLY A 1 106 ? 5.380 8.951 11.638 1.00 75.81 106 GLY A N 1
ATOM 867 C CA . GLY A 1 106 ? 6.309 10.066 11.846 1.00 75.81 106 GLY A CA 1
ATOM 868 C C . GLY A 1 106 ? 7.770 9.650 11.974 1.00 75.81 106 GLY A C 1
ATOM 869 O O . GLY A 1 106 ? 8.130 8.555 11.586 1.00 75.81 106 GLY A O 1
ATOM 870 N N . ASN A 1 107 ? 8.607 10.561 12.486 1.00 78.56 107 ASN A N 1
ATOM 871 C CA . ASN A 1 107 ? 10.021 10.392 12.887 1.00 78.56 107 ASN A CA 1
ATOM 872 C C . ASN A 1 107 ? 11.005 9.705 11.901 1.00 78.56 107 ASN A C 1
ATOM 874 O O . ASN A 1 107 ? 12.163 9.509 12.264 1.00 78.56 107 ASN A O 1
ATOM 878 N N . GLY A 1 108 ? 10.586 9.411 10.668 1.00 77.69 108 GLY A N 1
ATOM 879 C CA . GLY A 1 108 ? 11.408 8.752 9.651 1.00 77.69 108 GLY A CA 1
ATOM 880 C C . GLY A 1 108 ? 11.444 7.225 9.757 1.00 77.69 108 GLY A C 1
ATOM 881 O O . GLY A 1 108 ? 12.227 6.597 9.046 1.00 77.69 108 GLY A O 1
ATOM 882 N N . GLU A 1 109 ? 10.633 6.620 10.626 1.00 84.94 109 GLU A N 1
ATOM 883 C CA . GLU A 1 109 ? 10.499 5.167 10.707 1.00 84.94 109 GLU A CA 1
ATOM 884 C C . GLU A 1 109 ? 9.595 4.594 9.607 1.00 84.94 109 GLU A C 1
ATOM 886 O O . GLU A 1 109 ? 8.859 5.303 8.922 1.00 84.94 109 GLU A O 1
ATOM 891 N N . ASP A 1 110 ? 9.673 3.273 9.438 1.00 88.62 110 ASP A N 1
ATOM 892 C CA . ASP A 1 110 ? 8.852 2.530 8.486 1.00 88.62 110 ASP A CA 1
ATOM 893 C C . ASP A 1 110 ? 7.359 2.589 8.882 1.00 88.62 110 ASP A C 1
ATOM 895 O O . ASP A 1 110 ? 6.990 2.040 9.929 1.00 88.62 110 ASP A O 1
ATOM 899 N N . PRO A 1 111 ? 6.480 3.192 8.055 1.00 88.56 111 PRO A N 1
ATOM 900 C CA . PRO A 1 111 ? 5.063 3.344 8.374 1.00 88.56 111 PRO A CA 1
ATOM 901 C C . PRO A 1 111 ? 4.278 2.028 8.354 1.00 88.56 111 PRO A C 1
ATOM 903 O O . PRO A 1 111 ? 3.146 1.981 8.836 1.00 88.56 111 PRO A O 1
ATOM 906 N N . TYR A 1 112 ? 4.846 0.952 7.809 1.00 92.94 112 TYR A N 1
ATOM 907 C CA . TYR A 1 112 ? 4.208 -0.365 7.744 1.00 92.94 112 TYR A CA 1
ATOM 908 C C . TYR A 1 112 ? 4.620 -1.271 8.908 1.00 92.94 112 TYR A C 1
ATOM 910 O O . TYR A 1 112 ? 4.070 -2.361 9.084 1.00 92.94 112 TYR A O 1
ATOM 918 N N . ARG A 1 113 ? 5.554 -0.808 9.748 1.00 90.38 113 ARG A N 1
ATOM 919 C CA . ARG A 1 113 ? 5.889 -1.461 11.008 1.00 90.38 113 ARG A CA 1
ATOM 920 C C . ARG A 1 113 ? 4.802 -1.189 12.045 1.00 90.38 113 ARG A C 1
ATOM 922 O O . ARG A 1 113 ? 4.441 -0.044 12.305 1.00 90.38 113 ARG A O 1
ATOM 929 N N . VAL A 1 114 ? 4.329 -2.260 12.678 1.00 89.50 114 VAL A N 1
ATOM 930 C CA . VAL A 1 114 ? 3.312 -2.207 13.732 1.00 89.50 114 VAL A CA 1
ATOM 931 C C . VAL A 1 114 ? 3.964 -2.335 15.103 1.00 89.50 114 VAL A C 1
ATOM 933 O O . VAL A 1 114 ? 4.818 -3.197 15.322 1.00 89.50 114 VAL A O 1
ATOM 936 N N . TRP A 1 115 ? 3.534 -1.483 16.026 1.00 86.31 115 TRP A N 1
ATOM 937 C CA . TRP A 1 115 ? 4.052 -1.393 17.387 1.00 86.31 115 TRP A CA 1
ATOM 938 C C . TRP A 1 115 ? 2.978 -1.744 18.397 1.00 86.31 115 TRP A C 1
ATOM 940 O O . TRP A 1 115 ? 1.812 -1.420 18.178 1.00 86.31 115 TRP A O 1
ATOM 950 N N . HIS A 1 116 ? 3.374 -2.359 19.512 1.00 87.50 116 HIS A N 1
ATOM 951 C CA . HIS A 1 116 ? 2.478 -2.493 20.648 1.00 87.50 116 HIS A CA 1
ATOM 952 C C . HIS A 1 116 ? 2.398 -1.151 21.375 1.00 87.50 116 HIS A C 1
ATOM 954 O O . HIS A 1 116 ? 3.404 -0.544 21.737 1.00 87.50 116 HIS A O 1
ATOM 960 N N . VAL A 1 117 ? 1.179 -0.672 21.581 1.00 78.25 117 VAL A N 1
ATOM 961 C CA . VAL A 1 117 ? 0.917 0.682 22.050 1.00 78.25 117 VAL A CA 1
ATOM 962 C C . VAL A 1 117 ? 1.458 0.885 23.462 1.00 78.25 117 VAL A C 1
ATOM 964 O O . VAL A 1 117 ? 1.849 2.002 23.743 1.00 78.25 117 VAL A O 1
ATOM 967 N N . SER A 1 118 ? 1.624 -0.145 24.312 1.00 64.62 118 SER A N 1
ATOM 968 C CA . SER A 1 118 ? 2.226 -0.005 25.661 1.00 64.62 118 SER A CA 1
ATOM 969 C C . SER A 1 118 ? 3.637 0.594 25.697 1.00 64.62 118 SER A C 1
ATOM 971 O O . SER A 1 118 ? 4.077 1.018 26.764 1.00 64.62 118 SER A O 1
ATOM 973 N N . ASP A 1 119 ? 4.333 0.667 24.566 1.00 57.31 119 ASP A N 1
ATOM 974 C CA . ASP A 1 119 ? 5.696 1.188 24.455 1.00 57.31 119 ASP A CA 1
ATOM 975 C C . ASP A 1 119 ? 5.724 2.743 24.445 1.00 57.31 119 ASP A C 1
ATOM 977 O O . ASP A 1 119 ? 6.491 3.365 23.714 1.00 57.31 119 ASP A O 1
ATOM 981 N N . TRP A 1 120 ? 4.882 3.384 25.282 1.00 49.28 120 TRP A N 1
ATOM 982 C CA . TRP A 1 120 ? 4.520 4.822 25.365 1.00 49.28 120 TRP A CA 1
ATOM 983 C C . TRP A 1 120 ? 5.650 5.819 25.707 1.00 49.28 120 TRP A C 1
ATOM 985 O O . TRP A 1 120 ? 5.427 6.825 26.380 1.00 49.28 120 TRP A O 1
ATOM 995 N N . ALA A 1 121 ? 6.843 5.674 25.143 1.00 45.84 121 ALA A N 1
ATOM 996 C CA . ALA A 1 121 ? 7.693 6.848 24.960 1.00 45.84 121 ALA A CA 1
ATOM 997 C C . ALA A 1 121 ? 7.092 7.853 23.942 1.00 45.84 121 ALA A C 1
ATOM 999 O O . ALA A 1 121 ? 7.639 8.943 23.792 1.00 45.84 121 ALA A O 1
ATOM 1000 N N . THR A 1 122 ? 6.000 7.529 23.217 1.00 45.53 122 THR A N 1
ATOM 1001 C CA . THR A 1 122 ? 5.643 8.303 22.004 1.00 45.53 122 THR A CA 1
ATOM 1002 C C . THR A 1 122 ? 4.162 8.482 21.648 1.00 45.53 122 THR A C 1
ATOM 1004 O O . THR A 1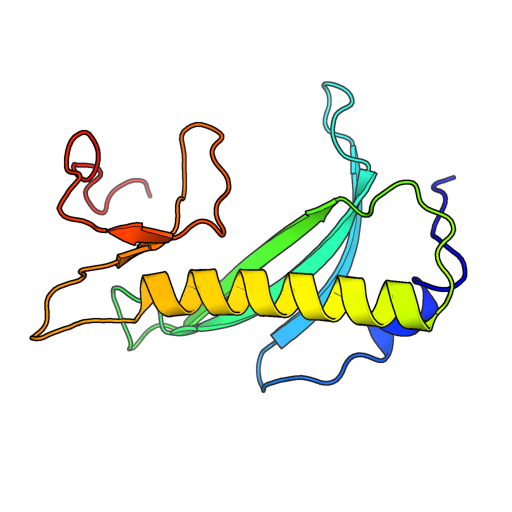 122 ? 3.890 9.193 20.688 1.00 45.53 122 THR A O 1
ATOM 1007 N N . ALA A 1 123 ? 3.167 7.946 22.359 1.00 39.62 123 ALA A N 1
ATOM 1008 C CA . ALA A 1 123 ? 1.778 8.064 21.872 1.00 39.62 123 ALA A CA 1
ATOM 1009 C C . ALA A 1 123 ? 1.019 9.349 22.313 1.00 39.62 123 ALA A C 1
ATOM 1011 O O . ALA A 1 123 ? -0.195 9.480 22.170 1.00 39.62 123 ALA A O 1
ATOM 1012 N N . ALA A 1 124 ? 1.752 10.377 22.758 1.00 36.88 124 ALA A N 1
ATOM 1013 C CA . ALA A 1 124 ? 1.222 11.702 23.097 1.00 36.88 124 ALA A CA 1
ATOM 1014 C C . ALA A 1 124 ? 1.008 12.650 21.891 1.00 36.88 124 ALA A C 1
ATOM 1016 O O . ALA A 1 124 ? 0.976 13.867 22.078 1.00 36.88 124 ALA A O 1
ATOM 1017 N N . LYS A 1 125 ? 0.840 12.153 20.658 1.00 37.75 125 LYS A N 1
ATOM 1018 C CA . LYS A 1 125 ? 0.313 12.986 19.563 1.00 37.75 125 LYS A CA 1
ATOM 1019 C C . LYS A 1 125 ? -1.194 12.803 19.467 1.00 37.75 125 LYS A C 1
ATOM 1021 O O . LYS A 1 125 ? -1.712 11.931 18.781 1.00 37.75 125 LYS A O 1
ATOM 1026 N N . SER A 1 126 ? -1.863 13.632 20.260 1.00 35.94 126 SER A N 1
ATOM 1027 C CA . SER A 1 126 ? -3.293 13.886 20.183 1.00 35.94 126 SER A CA 1
ATOM 1028 C C . SER A 1 126 ? -3.702 14.329 18.776 1.00 35.94 126 SER A C 1
ATOM 1030 O O . SER A 1 126 ? -2.946 14.966 18.048 1.00 35.94 126 SER A O 1
ATOM 1032 N N . SER A 1 127 ? -4.922 13.946 18.423 1.00 39.75 127 SER A N 1
ATOM 1033 C CA . SER A 1 127 ? -5.708 14.328 17.255 1.00 39.75 127 SER A CA 1
ATOM 1034 C C . SER A 1 127 ? -5.779 15.848 17.050 1.00 39.75 127 SER A C 1
ATOM 1036 O O . SER A 1 127 ? -6.752 16.491 17.451 1.00 39.75 127 SER A O 1
ATOM 1038 N N . GLY A 1 128 ? -4.758 16.432 16.436 1.00 39.94 128 GLY A N 1
ATOM 1039 C CA . GLY A 1 128 ? -4.742 17.852 16.128 1.00 39.94 128 GLY A CA 1
ATOM 1040 C C . GLY A 1 128 ? -3.471 18.255 15.411 1.00 39.94 128 GLY A C 1
ATOM 1041 O O . GLY A 1 128 ? -2.515 18.629 16.067 1.00 39.94 128 GLY A O 1
ATOM 1042 N N . ASP A 1 129 ? -3.501 18.181 14.086 1.00 30.50 129 ASP A N 1
ATOM 1043 C CA . ASP A 1 129 ? -2.881 19.165 13.199 1.00 30.50 129 ASP A CA 1
ATOM 1044 C C . ASP A 1 129 ? -3.749 19.174 11.932 1.00 30.50 129 ASP A C 1
ATOM 1046 O O . ASP A 1 129 ? -3.735 18.241 11.126 1.00 30.50 129 ASP A O 1
ATOM 1050 N N . ALA A 1 130 ? -4.630 20.175 11.889 1.00 33.44 130 ALA A N 1
ATOM 1051 C CA . ALA A 1 130 ? -5.478 20.533 10.758 1.00 33.44 130 ALA A CA 1
ATOM 1052 C C . ALA A 1 130 ? -4.703 21.402 9.761 1.00 33.44 130 ALA A C 1
ATOM 1054 O O . ALA A 1 130 ? -3.786 22.128 10.211 1.00 33.44 130 ALA A O 1
#

Foldseek 3Di:
DADDQPLQVVVQVVDDDDPQKHWDWDADADPVRDGGIWIKIWHFAAQLVGRVDTDIDIDIDGDDPDNDHNVVSVVVVVVSVVLVVLQVCLSNDDDVNHSQKHADDDDPDDRSDIDGCVVPPPPPPPDDDD

pLDDT: mean 86.8, std 16.58, range [30.5, 98.56]

Secondary structure (DSSP, 8-state):
-----TTTTTTGGG---STT-EEEEEEEE-TTS-EEEEEEEEEEEEETTEEEEEEEEEEEEEPPS----HHHHHHHHHHHHHHHHHHHHHHH--BTTB--EEE--STTS-TT-EEETT--SS----S---

Sequence (130 aa):
MSYIPEHLAPLVPAITYKPGWTFGRRDEVEPDGSGGLNLDIVSDTPDSFNFDRRIRVRHSFLVPPASYNRDVWAAWIFDRIRDVETHEAGEFFRLHGVREFAPHHGNGEDPYRVWHVSDWATAAKSSGDA

Radius of gyration: 16.75 Å; chains: 1; bounding box: 36×34×45 Å